Protein AF-A0A7C3XAG7-F1 (afdb_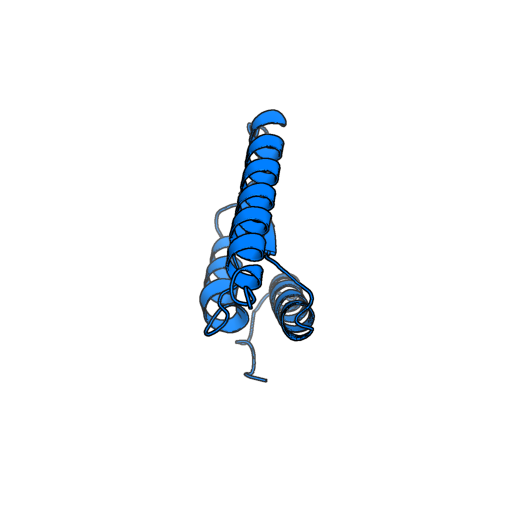monomer_lite)

Radius of gyration: 15.69 Å; chains: 1; bounding box: 53×18×38 Å

Sequence (99 aa):
MGSLPELSWSYERELLATASAFLGRGDVDGVIYLTSFGCGPDSMVMEMFKREVLKGRDKPFMEIVLDEHSAEAGVRTRAEAFVDMLRYRSGRRGGGRRV

pLDDT: mean 82.23, std 13.39, range [46.22, 96.75]

Structure (mmCIF, N/CA/C/O backbone):
data_AF-A0A7C3XAG7-F1
#
_entry.id   AF-A0A7C3XAG7-F1
#
loop_
_atom_site.group_PDB
_atom_site.id
_atom_site.type_symbol
_atom_site.label_atom_id
_atom_site.label_alt_id
_atom_site.label_comp_id
_atom_site.label_asym_id
_atom_site.label_entity_id
_atom_site.label_seq_id
_atom_site.pdbx_PDB_ins_code
_atom_site.Cartn_x
_atom_site.Cartn_y
_atom_site.Cartn_z
_atom_site.occupancy
_atom_site.B_iso_or_equiv
_atom_site.auth_seq_id
_atom_site.auth_comp_id
_atom_site.auth_asym_id
_atom_site.auth_atom_id
_atom_site.pdbx_PDB_model_num
ATOM 1 N N . MET A 1 1 ? -12.736 -7.127 -20.295 1.00 46.22 1 MET A N 1
ATOM 2 C CA . MET A 1 1 ? -11.368 -7.132 -19.739 1.00 46.22 1 MET A CA 1
ATOM 3 C C . MET A 1 1 ? -10.574 -6.135 -20.572 1.00 46.22 1 MET A C 1
ATOM 5 O O . MET A 1 1 ? -10.395 -6.398 -21.752 1.00 46.22 1 MET A O 1
ATOM 9 N N . GLY A 1 2 ? -10.253 -4.948 -20.050 1.00 53.66 2 GLY A N 1
ATOM 10 C CA . GLY A 1 2 ? -9.425 -3.988 -20.794 1.00 53.66 2 GLY A CA 1
ATOM 11 C C . GLY A 1 2 ? -8.003 -4.529 -20.937 1.00 53.66 2 GLY A C 1
ATOM 12 O O . GLY A 1 2 ? -7.515 -5.192 -20.022 1.00 53.66 2 GLY A O 1
ATOM 13 N N . SER A 1 3 ? -7.367 -4.306 -22.084 1.00 60.06 3 SER A N 1
ATOM 14 C CA . SER A 1 3 ? -5.955 -4.630 -22.285 1.00 60.06 3 SER A CA 1
ATOM 15 C C . SER A 1 3 ? -5.105 -3.734 -21.385 1.00 60.06 3 SER A C 1
ATOM 17 O O . SER A 1 3 ? -5.184 -2.512 -21.500 1.00 60.06 3 SER A O 1
ATOM 19 N N . LEU A 1 4 ? -4.310 -4.335 -20.496 1.00 64.06 4 LEU A N 1
ATOM 20 C CA . LEU A 1 4 ? -3.281 -3.604 -19.757 1.00 64.06 4 LEU A CA 1
ATOM 21 C C . LEU A 1 4 ? -2.276 -3.008 -20.762 1.00 64.06 4 LEU A C 1
ATOM 23 O O . LEU A 1 4 ? -1.999 -3.663 -21.771 1.00 64.06 4 LEU A O 1
ATOM 27 N N . PRO A 1 5 ? -1.751 -1.793 -20.522 1.00 64.44 5 PRO A N 1
ATOM 28 C CA . PRO A 1 5 ? -0.735 -1.198 -21.384 1.00 64.44 5 PRO A CA 1
ATOM 29 C C . PRO A 1 5 ? 0.488 -2.120 -21.518 1.00 64.44 5 PRO A C 1
ATOM 31 O O . PRO A 1 5 ? 0.812 -2.874 -20.598 1.00 64.44 5 PRO A O 1
ATOM 34 N N . GLU A 1 6 ? 1.155 -2.064 -22.673 1.00 66.00 6 GLU A N 1
ATOM 35 C CA . GLU A 1 6 ? 2.407 -2.787 -22.920 1.00 66.00 6 GLU A CA 1
ATOM 36 C C . GLU A 1 6 ? 3.474 -2.289 -21.936 1.00 66.00 6 GLU A C 1
ATOM 38 O O . GLU A 1 6 ? 3.993 -1.179 -22.056 1.00 66.00 6 GLU A O 1
ATOM 43 N N . LEU A 1 7 ? 3.746 -3.102 -20.918 1.00 71.25 7 LEU A N 1
ATOM 44 C CA . LEU A 1 7 ? 4.755 -2.843 -19.903 1.00 71.25 7 LEU A CA 1
ATOM 45 C C . LEU A 1 7 ? 6.073 -3.480 -20.327 1.00 71.25 7 LEU A C 1
ATOM 47 O O . LEU A 1 7 ? 6.127 -4.680 -20.590 1.00 71.25 7 LEU A O 1
ATOM 51 N N . SER A 1 8 ? 7.139 -2.679 -20.346 1.00 66.12 8 SER A N 1
ATOM 52 C CA . SER A 1 8 ? 8.490 -3.120 -20.715 1.00 66.12 8 SER A CA 1
ATOM 53 C C . SER A 1 8 ? 9.068 -4.177 -19.769 1.00 66.12 8 SER A C 1
ATOM 55 O O . SER A 1 8 ? 10.016 -4.870 -20.133 1.00 66.12 8 SER A O 1
ATOM 57 N N . TRP A 1 9 ? 8.511 -4.302 -18.562 1.00 75.19 9 TRP A N 1
ATOM 58 C CA . TRP A 1 9 ? 8.974 -5.225 -17.538 1.00 75.19 9 TRP A CA 1
ATOM 59 C C . TRP A 1 9 ? 7.905 -6.275 -17.208 1.00 75.19 9 TRP A C 1
ATOM 61 O O . TRP A 1 9 ? 6.730 -5.971 -16.980 1.00 75.19 9 TRP A O 1
ATOM 71 N N . SER A 1 10 ? 8.322 -7.542 -17.217 1.00 78.81 10 SER A N 1
ATOM 72 C CA . SER A 1 10 ? 7.440 -8.697 -17.037 1.00 78.81 10 SER A CA 1
ATOM 73 C C . SER A 1 10 ? 6.848 -8.783 -15.629 1.00 78.81 10 SER A C 1
ATOM 75 O O . SER A 1 10 ? 5.696 -9.191 -15.488 1.00 78.81 10 SER A O 1
ATOM 77 N N . TYR A 1 11 ? 7.600 -8.365 -14.610 1.00 82.69 11 TYR A N 1
ATOM 78 C CA . TYR A 1 11 ? 7.203 -8.452 -13.204 1.00 82.69 11 TYR A CA 1
ATOM 79 C C . TYR A 1 11 ? 6.021 -7.524 -12.875 1.00 82.69 11 TYR A C 1
ATOM 81 O O . TYR A 1 11 ? 5.028 -7.923 -12.274 1.00 82.69 11 TYR A O 1
ATOM 89 N N . GLU A 1 12 ? 6.067 -6.296 -13.363 1.00 83.19 12 GLU A N 1
ATOM 90 C CA . GLU A 1 12 ? 5.066 -5.251 -13.192 1.00 83.19 12 GLU A CA 1
ATOM 91 C C . GLU A 1 12 ? 3.760 -5.638 -13.887 1.00 83.19 12 GLU A C 1
ATOM 93 O O . GLU A 1 12 ? 2.663 -5.462 -13.346 1.00 83.19 12 GLU A O 1
ATOM 98 N N . ARG A 1 13 ? 3.876 -6.243 -15.076 1.00 85.00 13 ARG A N 1
ATOM 99 C CA . ARG A 1 13 ? 2.736 -6.803 -15.805 1.00 85.00 13 ARG A CA 1
ATOM 100 C C . ARG A 1 13 ? 2.078 -7.932 -15.020 1.00 85.00 13 ARG A C 1
ATOM 102 O O . ARG A 1 13 ? 0.850 -7.993 -14.958 1.00 85.00 13 ARG A O 1
ATOM 109 N N . GLU A 1 14 ? 2.880 -8.812 -14.430 1.00 88.81 14 GLU A N 1
ATOM 110 C CA . GLU A 1 14 ? 2.400 -9.918 -13.605 1.00 88.81 14 GLU A CA 1
ATOM 111 C C . GLU A 1 14 ? 1.692 -9.413 -12.340 1.00 88.81 14 GLU A C 1
ATOM 113 O O . GLU A 1 14 ? 0.594 -9.884 -12.031 1.00 88.81 14 GLU A O 1
ATOM 118 N N . LEU A 1 15 ? 2.243 -8.398 -11.666 1.00 89.44 15 LEU A N 1
ATOM 119 C CA . LEU A 1 15 ? 1.617 -7.754 -10.507 1.00 89.44 15 LEU A CA 1
ATOM 120 C C . LEU A 1 15 ? 0.233 -7.185 -10.845 1.00 89.44 15 LEU A C 1
ATOM 122 O O . LEU A 1 15 ? -0.747 -7.493 -10.160 1.00 89.44 15 LEU A O 1
ATOM 126 N N . LEU A 1 16 ? 0.121 -6.395 -11.919 1.00 90.00 16 LEU A N 1
ATOM 127 C CA . LEU A 1 16 ? -1.157 -5.805 -12.334 1.00 90.00 16 LEU A CA 1
ATOM 128 C C . LEU A 1 16 ? -2.172 -6.864 -12.780 1.00 90.00 16 LEU A C 1
ATOM 130 O O . LEU A 1 16 ? -3.357 -6.768 -12.442 1.00 90.00 16 LEU A O 1
ATOM 134 N N . ALA A 1 17 ? -1.726 -7.882 -13.520 1.00 90.00 17 ALA A N 1
ATOM 135 C CA . ALA A 1 17 ? -2.584 -8.978 -13.962 1.00 90.00 17 ALA A CA 1
ATOM 136 C C . ALA A 1 17 ? -3.128 -9.775 -12.768 1.00 90.00 17 ALA A C 1
ATOM 138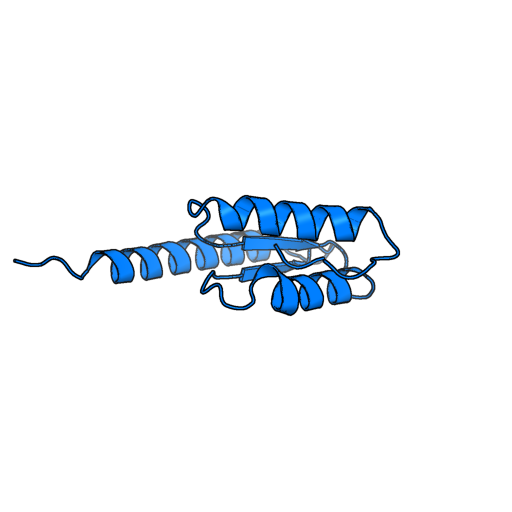 O O . ALA A 1 17 ? -4.336 -10.011 -12.684 1.00 90.00 17 ALA A O 1
ATOM 139 N N . THR A 1 18 ? -2.256 -10.117 -11.818 1.00 91.88 18 THR A N 1
ATOM 140 C CA . THR A 1 18 ? -2.608 -10.825 -10.582 1.00 91.88 18 THR A CA 1
ATOM 141 C C . THR A 1 18 ? -3.616 -10.018 -9.779 1.00 91.88 18 THR A C 1
ATOM 143 O O . THR A 1 18 ? -4.710 -10.499 -9.483 1.00 91.88 18 THR A O 1
ATOM 146 N N . ALA A 1 19 ? -3.306 -8.754 -9.502 1.00 92.06 19 ALA A N 1
ATOM 147 C CA . ALA A 1 19 ? -4.208 -7.852 -8.805 1.00 92.06 19 ALA A CA 1
ATOM 148 C C . ALA A 1 19 ? -5.599 -7.769 -9.455 1.00 92.06 19 ALA A C 1
ATOM 150 O O . ALA A 1 19 ? -6.619 -7.871 -8.770 1.00 92.06 19 ALA A O 1
ATOM 151 N N . SER A 1 20 ? -5.651 -7.610 -10.780 1.00 90.88 20 SER A N 1
ATOM 152 C CA . SER A 1 20 ? -6.905 -7.535 -11.533 1.00 90.88 20 SER A CA 1
ATOM 153 C C . SER A 1 20 ? -7.714 -8.831 -11.445 1.00 90.88 20 SER A C 1
ATOM 155 O O . SER A 1 20 ? -8.929 -8.785 -11.218 1.00 90.88 20 SER A O 1
ATOM 157 N N . ALA A 1 21 ? -7.044 -9.983 -11.563 1.00 92.50 21 ALA A N 1
ATOM 158 C CA . ALA A 1 21 ? -7.664 -11.299 -11.462 1.00 92.50 21 ALA A CA 1
ATOM 159 C C . ALA A 1 21 ? -8.267 -11.532 -10.069 1.00 92.50 21 ALA A C 1
ATOM 161 O O . ALA A 1 21 ? -9.442 -11.886 -9.956 1.00 92.50 21 ALA A O 1
ATOM 162 N N . PHE A 1 22 ? -7.504 -11.260 -9.007 1.00 92.88 22 PHE A N 1
ATOM 163 C CA . PHE A 1 22 ? -7.977 -11.418 -7.633 1.00 92.88 22 PHE A CA 1
ATOM 164 C C . PHE A 1 22 ? -9.122 -10.460 -7.303 1.00 92.88 22 PHE A C 1
ATOM 166 O O . PHE A 1 22 ? -10.151 -10.884 -6.782 1.00 92.88 22 PHE A O 1
ATOM 173 N N . LEU A 1 23 ? -9.019 -9.187 -7.687 1.00 90.94 23 LEU A N 1
ATOM 174 C CA . LEU A 1 23 ? -10.109 -8.235 -7.470 1.00 90.94 23 LEU A CA 1
ATOM 175 C C . LEU A 1 23 ? -11.372 -8.590 -8.268 1.00 90.94 23 LEU A C 1
ATOM 177 O O . LEU A 1 23 ? -12.469 -8.183 -7.883 1.00 90.94 23 LEU A O 1
ATOM 181 N N . GLY A 1 24 ? -11.247 -9.322 -9.380 1.00 88.81 24 GLY A N 1
ATOM 182 C CA . GLY A 1 24 ? -12.368 -9.838 -10.171 1.00 88.81 24 GLY A CA 1
ATOM 183 C C . GLY A 1 24 ? -13.218 -10.897 -9.460 1.00 88.81 24 GLY A C 1
ATOM 184 O O . GLY A 1 24 ? -14.393 -11.028 -9.787 1.00 88.81 24 GLY A O 1
ATOM 185 N N . ARG A 1 25 ? -12.668 -11.604 -8.466 1.00 91.38 25 ARG A N 1
ATOM 186 C CA . ARG A 1 25 ? -13.370 -12.668 -7.723 1.00 91.38 25 ARG A CA 1
ATOM 187 C C . ARG A 1 25 ? -14.439 -12.151 -6.759 1.00 91.38 25 ARG A C 1
ATOM 189 O O . ARG A 1 25 ? -15.351 -12.885 -6.399 1.00 91.38 25 ARG A O 1
ATOM 196 N N . GLY A 1 26 ? -14.335 -10.891 -6.335 1.00 86.56 26 GLY A N 1
ATOM 197 C CA . GLY A 1 26 ? -15.288 -10.257 -5.418 1.00 86.56 26 GLY A CA 1
ATOM 198 C C . GLY A 1 26 ? -15.078 -10.567 -3.929 1.00 86.56 26 GLY A C 1
ATOM 199 O O . GLY A 1 26 ? -15.657 -9.865 -3.104 1.00 86.56 26 GLY A O 1
ATOM 200 N N . ASP A 1 27 ? -14.206 -11.515 -3.584 1.00 90.94 27 ASP A N 1
ATOM 201 C CA . ASP A 1 27 ? -13.866 -11.956 -2.219 1.00 90.94 27 ASP A CA 1
ATOM 202 C C . ASP A 1 27 ? -12.658 -11.221 -1.602 1.00 90.94 27 ASP A C 1
ATOM 204 O O . ASP A 1 27 ? -12.220 -11.542 -0.502 1.00 90.94 27 ASP A O 1
ATOM 208 N N . VAL A 1 28 ? -12.126 -10.209 -2.292 1.00 93.00 28 VAL A N 1
ATOM 209 C CA . VAL A 1 28 ? -11.018 -9.371 -1.811 1.00 93.00 28 VAL A CA 1
ATOM 210 C C . VAL A 1 28 ? -11.553 -8.073 -1.214 1.00 93.00 28 VAL A C 1
ATOM 212 O O . VAL A 1 28 ? -12.158 -7.269 -1.928 1.00 93.00 28 VAL A O 1
ATOM 215 N N . ASP A 1 29 ? -11.307 -7.823 0.071 1.00 93.12 29 ASP A N 1
ATOM 216 C CA . ASP A 1 29 ? -11.811 -6.628 0.765 1.00 93.12 29 ASP A CA 1
ATOM 217 C C . ASP A 1 29 ? -10.961 -5.371 0.565 1.00 93.12 29 ASP A C 1
ATOM 219 O O . ASP A 1 29 ? -11.507 -4.268 0.579 1.00 93.12 29 ASP A O 1
ATOM 223 N N . GLY A 1 30 ? -9.663 -5.526 0.312 1.00 93.38 30 GLY A N 1
ATOM 224 C CA . GLY A 1 30 ? -8.714 -4.445 0.058 1.00 93.38 30 GLY A CA 1
ATOM 225 C C . GLY A 1 30 ? -7.366 -4.992 -0.405 1.00 93.38 30 GLY A C 1
ATOM 226 O O . GLY A 1 30 ? -7.166 -6.205 -0.429 1.00 93.38 30 GLY A O 1
ATOM 227 N N . VAL A 1 31 ? -6.449 -4.106 -0.791 1.00 94.81 31 VAL A N 1
ATOM 228 C CA . VAL A 1 31 ? -5.127 -4.478 -1.317 1.00 94.81 31 VAL A CA 1
ATOM 229 C C . VAL A 1 31 ? -4.025 -3.734 -0.570 1.00 94.81 31 VAL A C 1
ATOM 231 O O . VAL A 1 31 ? -4.112 -2.524 -0.383 1.00 94.81 31 VAL A O 1
ATOM 234 N N . ILE A 1 32 ? -2.976 -4.455 -0.178 1.00 94.12 32 ILE A N 1
ATOM 235 C CA . ILE A 1 32 ? -1.733 -3.871 0.327 1.00 94.12 32 ILE A CA 1
ATOM 236 C C . ILE A 1 32 ? -0.642 -4.158 -0.702 1.00 94.12 32 ILE A C 1
ATOM 238 O O . ILE A 1 32 ? -0.412 -5.317 -1.042 1.00 94.12 32 ILE A O 1
ATOM 242 N N . TYR A 1 33 ? 0.009 -3.113 -1.201 1.00 92.00 33 TYR A N 1
ATOM 243 C CA . TYR A 1 33 ? 1.182 -3.218 -2.060 1.00 92.00 33 TYR A CA 1
ATOM 244 C C . TYR A 1 33 ? 2.444 -3.040 -1.222 1.00 92.00 33 TYR A C 1
ATOM 246 O O . TYR A 1 33 ? 2.589 -2.045 -0.512 1.00 92.00 33 TYR A O 1
ATOM 254 N N . LEU A 1 34 ? 3.326 -4.035 -1.282 1.00 89.81 34 LEU A N 1
ATOM 255 C CA . LEU A 1 34 ? 4.615 -4.028 -0.603 1.00 89.81 34 LEU A CA 1
ATOM 256 C C . LEU A 1 34 ? 5.701 -3.747 -1.634 1.00 89.81 34 LEU A C 1
ATOM 258 O O . LEU A 1 34 ? 5.760 -4.420 -2.662 1.00 89.81 34 LEU A O 1
ATOM 262 N N . THR A 1 35 ? 6.564 -2.787 -1.340 1.00 87.44 35 THR A N 1
ATOM 263 C CA . THR A 1 35 ? 7.701 -2.431 -2.192 1.00 87.44 35 THR A CA 1
ATOM 264 C C . THR A 1 35 ? 8.926 -2.155 -1.326 1.00 87.44 35 THR A C 1
ATOM 266 O O . THR A 1 35 ? 8.792 -1.660 -0.214 1.00 87.44 35 THR A O 1
ATOM 269 N N . SER A 1 36 ? 10.125 -2.462 -1.819 1.00 83.38 36 SER A N 1
ATOM 270 C CA . SER A 1 36 ? 11.384 -2.020 -1.198 1.00 83.38 36 SER A CA 1
ATOM 271 C C . SER A 1 36 ? 11.890 -0.683 -1.756 1.00 83.38 36 SER A C 1
ATOM 273 O O . SER A 1 36 ? 12.814 -0.091 -1.206 1.00 83.38 36 SER A O 1
ATOM 275 N N . PHE A 1 37 ? 11.279 -0.187 -2.833 1.00 75.06 37 PHE A N 1
ATOM 276 C CA . PHE A 1 37 ? 11.664 1.023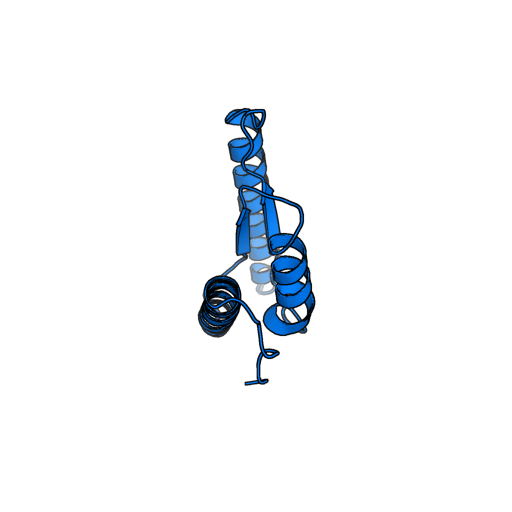 -3.547 1.00 75.06 37 PHE A CA 1
ATOM 277 C C . PHE A 1 37 ? 10.415 1.844 -3.886 1.00 75.06 37 PHE A C 1
ATOM 279 O O . PHE A 1 37 ? 9.768 1.634 -4.897 1.00 75.06 37 PHE A O 1
ATOM 286 N N . GLY A 1 38 ? 10.090 2.862 -3.090 1.00 72.75 38 GLY A N 1
ATOM 287 C CA . GLY A 1 38 ? 8.944 3.742 -3.387 1.00 72.75 38 GLY A CA 1
ATOM 288 C C . GLY A 1 38 ? 9.126 4.653 -4.617 1.00 72.75 38 GLY A C 1
ATOM 289 O O . GLY A 1 38 ? 8.272 5.496 -4.894 1.00 72.75 38 GLY A O 1
ATOM 290 N N . CYS A 1 39 ? 10.249 4.553 -5.337 1.00 77.12 39 CYS A N 1
ATOM 291 C CA . CYS A 1 39 ? 10.572 5.383 -6.494 1.00 77.12 39 CYS A CA 1
ATOM 292 C C . CYS A 1 39 ? 11.082 4.547 -7.679 1.00 77.12 39 CYS A C 1
ATOM 294 O O . CYS A 1 39 ? 11.666 3.480 -7.511 1.00 77.12 39 CYS A O 1
ATOM 296 N N . GLY A 1 40 ? 10.865 5.054 -8.896 1.00 82.50 40 GLY A N 1
ATOM 297 C CA . GLY A 1 40 ? 11.249 4.377 -10.136 1.00 82.50 40 GLY A CA 1
ATOM 298 C C . GLY A 1 40 ? 10.125 3.490 -10.688 1.00 82.50 40 GLY A C 1
ATOM 299 O O . GLY A 1 40 ? 9.005 3.980 -10.823 1.00 82.50 40 GLY A O 1
ATOM 300 N N . PRO A 1 41 ? 10.389 2.226 -11.057 1.00 80.31 41 PRO A N 1
ATOM 301 C CA . PRO A 1 41 ? 9.385 1.366 -11.691 1.00 80.31 41 PRO A CA 1
ATOM 302 C C . PRO A 1 41 ? 8.143 1.146 -10.810 1.00 80.31 41 PRO A C 1
ATOM 304 O O . PRO A 1 41 ? 7.021 1.165 -11.317 1.00 80.31 41 PRO A O 1
ATOM 307 N N . ASP A 1 42 ? 8.307 1.068 -9.489 1.00 84.06 42 ASP A N 1
ATOM 308 C CA . ASP A 1 42 ? 7.203 0.837 -8.548 1.00 84.06 42 ASP A CA 1
ATOM 309 C C . ASP A 1 42 ? 6.190 1.992 -8.518 1.00 84.06 42 ASP A C 1
ATOM 311 O O . ASP A 1 42 ? 4.984 1.762 -8.394 1.00 84.06 42 ASP A O 1
ATOM 315 N N . SER A 1 43 ? 6.630 3.239 -8.739 1.00 84.75 43 SER A N 1
ATOM 316 C CA . SER A 1 43 ? 5.698 4.369 -8.836 1.00 84.75 43 SER A CA 1
ATOM 317 C C . SER A 1 43 ? 4.850 4.298 -10.110 1.00 84.75 43 SER A C 1
ATOM 319 O O . SER A 1 43 ? 3.672 4.666 -10.086 1.00 84.75 43 SER A O 1
ATOM 321 N N . MET A 1 44 ? 5.401 3.753 -11.204 1.00 85.31 44 MET A N 1
ATOM 322 C CA . MET A 1 44 ? 4.634 3.467 -12.418 1.00 85.31 44 MET A CA 1
ATOM 323 C C . MET A 1 44 ? 3.627 2.340 -12.186 1.00 85.31 44 MET A C 1
ATOM 325 O O . MET A 1 44 ? 2.469 2.486 -12.578 1.00 85.31 44 MET A O 1
ATOM 329 N N . VAL A 1 45 ? 4.024 1.251 -11.517 1.00 87.81 45 VAL A N 1
ATOM 330 C CA . VAL A 1 45 ? 3.108 0.154 -11.147 1.00 87.81 45 VAL A CA 1
ATOM 331 C C . VAL A 1 45 ? 1.951 0.681 -10.320 1.00 87.81 45 VAL A C 1
ATOM 333 O O . VAL A 1 45 ? 0.797 0.375 -10.609 1.00 87.81 45 VAL A O 1
ATOM 336 N N . MET A 1 46 ? 2.247 1.491 -9.308 1.00 88.56 46 MET A N 1
ATOM 337 C CA . MET A 1 46 ? 1.251 2.035 -8.398 1.00 88.56 46 MET A CA 1
ATOM 338 C C . MET A 1 46 ? 0.267 2.965 -9.121 1.00 88.56 46 MET A C 1
ATOM 340 O O . MET A 1 46 ? -0.947 2.858 -8.918 1.00 88.56 46 MET A O 1
ATOM 344 N N . GLU A 1 47 ? 0.753 3.817 -10.026 1.00 88.62 47 GLU A N 1
ATOM 345 C CA . GLU A 1 47 ? -0.114 4.668 -10.844 1.00 88.62 47 GLU A CA 1
ATOM 346 C C . GLU A 1 47 ? -0.986 3.843 -11.803 1.00 88.62 47 GLU A C 1
ATOM 348 O O . GLU A 1 47 ? -2.192 4.080 -11.913 1.00 88.62 47 GLU A O 1
ATOM 353 N N . MET A 1 48 ? -0.420 2.822 -12.454 1.00 88.75 48 MET A N 1
ATOM 354 C CA . MET A 1 48 ? -1.184 1.927 -13.328 1.00 88.75 48 MET A CA 1
ATOM 355 C C . MET A 1 48 ? -2.198 1.090 -12.553 1.00 88.75 48 MET A C 1
ATOM 357 O O . MET A 1 48 ? -3.329 0.923 -13.001 1.00 88.75 48 MET A O 1
ATOM 361 N N . PHE A 1 49 ? -1.852 0.609 -11.363 1.00 90.25 49 PHE A N 1
ATOM 362 C CA . PHE A 1 49 ? -2.777 -0.106 -10.493 1.00 90.25 49 PHE A CA 1
ATOM 363 C C . PHE A 1 49 ? -3.979 0.779 -10.142 1.00 90.25 49 PHE A C 1
ATOM 365 O O . PHE A 1 49 ? -5.130 0.357 -10.280 1.00 90.25 49 PHE A O 1
ATOM 372 N N . LYS A 1 50 ? -3.742 2.042 -9.773 1.00 89.38 50 LYS A N 1
ATOM 373 C CA . LYS A 1 50 ? -4.817 3.006 -9.496 1.00 89.38 50 LYS A CA 1
ATOM 374 C C . LYS A 1 50 ? -5.690 3.273 -10.726 1.00 89.38 50 LYS A C 1
ATOM 376 O O . LYS A 1 50 ? -6.916 3.283 -10.607 1.00 89.38 50 LYS A O 1
ATOM 381 N N . ARG A 1 51 ? -5.084 3.474 -11.901 1.00 88.88 51 ARG A N 1
ATOM 382 C CA . ARG A 1 51 ? -5.797 3.856 -13.135 1.00 88.88 51 ARG A CA 1
ATOM 383 C C . ARG A 1 51 ? -6.489 2.712 -13.860 1.00 88.88 51 ARG A C 1
ATOM 385 O O . ARG A 1 51 ? -7.549 2.933 -14.436 1.00 88.88 51 ARG A O 1
ATOM 392 N N . GLU A 1 52 ? -5.910 1.522 -13.848 1.00 86.81 52 GLU A N 1
ATOM 393 C CA . GLU A 1 52 ? -6.367 0.403 -14.678 1.00 86.81 52 GLU A CA 1
ATOM 394 C C . GLU A 1 52 ? -7.035 -0.691 -13.851 1.00 86.81 52 GLU A C 1
ATOM 396 O O . GLU A 1 52 ? -8.006 -1.306 -14.293 1.00 86.81 52 GLU A O 1
ATOM 401 N N . VAL A 1 53 ? -6.555 -0.923 -12.627 1.00 89.12 53 VAL A N 1
ATOM 402 C CA . VAL A 1 53 ? -7.047 -2.022 -11.790 1.00 89.12 53 VAL A CA 1
ATOM 403 C C . VAL A 1 53 ? -8.137 -1.549 -10.829 1.00 89.12 53 VAL A C 1
ATOM 405 O O . VAL A 1 53 ? -9.198 -2.175 -10.757 1.00 89.12 53 VAL A O 1
ATOM 408 N N . LEU A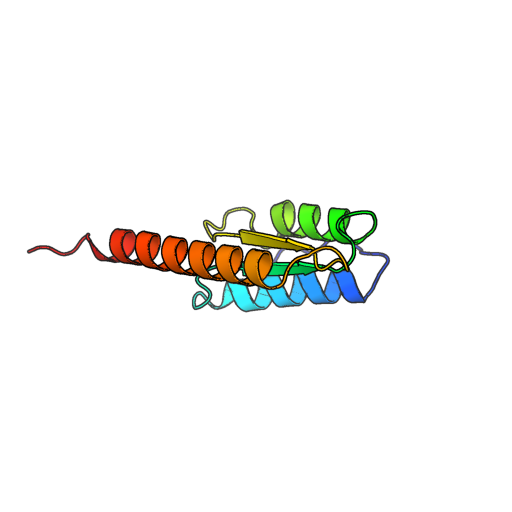 1 54 ? -7.915 -0.440 -10.118 1.00 89.69 54 LEU A N 1
ATOM 409 C CA . LEU A 1 54 ? -8.890 0.121 -9.175 1.00 89.69 54 LEU A CA 1
ATOM 410 C C . LEU A 1 54 ? -9.967 0.987 -9.826 1.00 89.69 54 LEU A C 1
ATOM 412 O O . LEU A 1 54 ? -10.963 1.302 -9.177 1.00 89.69 54 LEU A O 1
ATOM 416 N N . LYS A 1 55 ? -9.812 1.392 -11.087 1.00 87.12 55 LYS A N 1
ATOM 417 C CA . LYS A 1 55 ? -10.787 2.262 -11.752 1.00 87.12 55 LYS A CA 1
ATOM 418 C C . LYS A 1 55 ? -12.183 1.642 -11.746 1.00 87.12 55 LYS A C 1
ATOM 420 O O . LYS A 1 55 ? -12.399 0.530 -12.220 1.00 87.12 55 LYS A O 1
ATOM 425 N N . GLY A 1 56 ? -13.138 2.381 -11.182 1.00 83.69 56 GLY A N 1
ATOM 426 C CA . GLY A 1 56 ? -14.519 1.926 -11.000 1.00 83.69 56 GLY A CA 1
ATOM 427 C C . GLY A 1 56 ? -14.713 0.884 -9.889 1.00 83.69 56 GLY A C 1
ATOM 428 O O . GLY A 1 56 ? -15.840 0.445 -9.670 1.00 83.69 56 GLY A O 1
ATOM 429 N N . ARG A 1 57 ? -13.655 0.495 -9.166 1.00 86.56 57 ARG A N 1
ATOM 430 C CA . ARG A 1 57 ? -13.715 -0.415 -8.019 1.00 86.56 57 ARG A CA 1
ATOM 431 C C . ARG A 1 57 ? -13.560 0.373 -6.724 1.00 86.56 57 ARG A C 1
ATOM 433 O O . ARG A 1 57 ? -12.527 0.972 -6.460 1.00 86.56 57 ARG A O 1
ATOM 440 N N . ASP A 1 58 ? -14.565 0.302 -5.860 1.00 87.19 58 ASP A N 1
ATOM 441 C CA . ASP A 1 58 ? -14.515 0.921 -4.532 1.00 87.19 58 ASP A CA 1
ATOM 442 C C . ASP A 1 58 ? -13.867 -0.033 -3.501 1.00 87.19 58 ASP A C 1
ATOM 444 O O . ASP A 1 58 ? -14.519 -0.576 -2.588 1.00 87.19 58 ASP A O 1
ATOM 448 N N . LYS A 1 59 ? -12.573 -0.304 -3.724 1.00 91.50 59 LYS A N 1
ATOM 449 C CA . LYS A 1 59 ? -11.724 -1.217 -2.944 1.00 91.50 59 LYS A CA 1
ATOM 450 C C . LYS A 1 59 ? -10.573 -0.429 -2.298 1.00 91.50 59 LYS A C 1
ATOM 452 O O . LYS A 1 59 ? -9.818 0.215 -3.023 1.00 91.50 59 LYS A O 1
ATOM 457 N N . PRO A 1 60 ? -10.431 -0.458 -0.961 1.00 93.56 60 PRO A N 1
ATOM 458 C CA . PRO A 1 60 ? -9.329 0.206 -0.279 1.00 93.56 60 PRO A CA 1
ATOM 459 C C . PRO A 1 60 ? -7.958 -0.333 -0.692 1.00 93.56 60 PRO A C 1
ATOM 461 O O . PRO A 1 60 ? -7.799 -1.531 -0.933 1.00 93.56 60 PRO A O 1
ATOM 464 N N . PHE A 1 61 ? -6.972 0.560 -0.728 1.00 93.00 61 PHE A N 1
ATOM 465 C CA . PHE A 1 61 ? -5.601 0.270 -1.130 1.00 93.00 61 PHE A CA 1
ATOM 466 C C . PHE A 1 61 ? -4.602 0.994 -0.224 1.00 93.00 61 PHE A C 1
ATOM 468 O O . PHE A 1 61 ? -4.842 2.145 0.143 1.00 93.00 61 PHE A O 1
ATOM 475 N N . MET A 1 62 ? -3.495 0.336 0.118 1.00 93.31 62 MET A N 1
ATOM 476 C CA . MET A 1 62 ? -2.390 0.908 0.891 1.00 93.31 62 MET A CA 1
ATOM 477 C C . MET A 1 62 ? -1.045 0.455 0.323 1.00 93.31 62 MET A C 1
ATOM 479 O O . MET A 1 62 ? -0.891 -0.696 -0.068 1.00 93.31 62 MET A O 1
ATOM 483 N N . GLU A 1 63 ? -0.065 1.351 0.327 1.00 90.50 63 GLU A N 1
ATOM 484 C CA . GLU A 1 63 ? 1.329 1.055 -0.001 1.00 90.50 63 GLU A CA 1
ATOM 485 C C . GLU A 1 63 ? 2.165 1.020 1.285 1.00 90.50 63 GLU A C 1
ATOM 487 O O . GLU A 1 63 ? 2.026 1.891 2.149 1.00 90.50 63 GLU A O 1
ATOM 492 N N . ILE A 1 64 ? 3.029 0.014 1.415 1.00 89.88 64 ILE A N 1
ATOM 493 C CA . ILE A 1 64 ? 4.041 -0.066 2.468 1.00 89.88 64 ILE A CA 1
ATOM 494 C C . ILE A 1 64 ? 5.404 -0.204 1.794 1.00 89.88 64 ILE A C 1
ATOM 496 O O . ILE A 1 64 ? 5.695 -1.220 1.163 1.00 89.88 64 ILE A O 1
ATOM 500 N N . VAL A 1 65 ? 6.238 0.817 1.980 1.00 87.44 65 VAL A N 1
ATOM 501 C CA . VAL A 1 65 ? 7.654 0.771 1.612 1.00 87.44 65 VAL A CA 1
ATOM 502 C C . VAL A 1 65 ? 8.432 0.089 2.739 1.00 87.44 65 VAL A C 1
ATOM 504 O O . VAL A 1 65 ? 8.265 0.446 3.908 1.00 87.44 65 VAL A O 1
ATOM 507 N N . LEU A 1 66 ? 9.231 -0.913 2.382 1.00 85.00 66 LEU A N 1
ATOM 508 C CA . LEU A 1 66 ? 10.112 -1.689 3.244 1.00 85.00 66 LEU A CA 1
ATOM 509 C C . LEU A 1 66 ? 11.547 -1.197 3.032 1.00 85.00 66 LEU A C 1
ATOM 511 O O . LEU A 1 66 ? 12.212 -1.622 2.089 1.00 85.00 66 LEU A O 1
ATOM 515 N N . ASP A 1 67 ? 12.018 -0.304 3.896 1.00 77.94 67 ASP A N 1
ATOM 516 C CA . ASP A 1 67 ? 13.416 0.141 3.918 1.00 77.94 67 ASP A CA 1
ATOM 517 C C . ASP A 1 67 ? 14.110 -0.247 5.237 1.00 77.94 67 ASP A C 1
ATOM 519 O O . ASP A 1 67 ? 13.470 -0.672 6.198 1.00 77.94 67 ASP A O 1
ATOM 523 N N . GLU A 1 68 ? 15.437 -0.113 5.296 1.00 65.00 68 GLU A N 1
ATOM 524 C CA . GLU A 1 68 ? 16.240 -0.442 6.489 1.00 65.00 68 GLU A CA 1
ATOM 525 C C . GLU A 1 68 ? 15.880 0.422 7.717 1.00 65.00 68 GLU A C 1
ATOM 527 O O . GLU A 1 68 ? 16.110 0.024 8.857 1.00 65.00 68 GLU A O 1
ATOM 532 N N . HIS A 1 69 ? 15.249 1.580 7.501 1.00 64.81 69 HIS A N 1
ATOM 533 C CA . HIS A 1 69 ? 14.779 2.484 8.553 1.00 64.81 69 HIS A CA 1
ATOM 534 C C . HIS A 1 69 ? 13.315 2.240 8.948 1.00 64.81 69 HIS A C 1
ATOM 536 O O . HIS A 1 69 ? 12.802 2.877 9.875 1.00 64.81 69 HIS A O 1
ATOM 542 N N . SER A 1 70 ? 12.629 1.315 8.276 1.00 64.50 70 SER A N 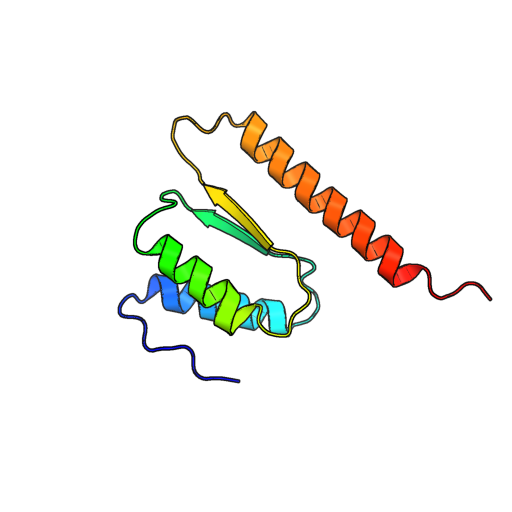1
ATOM 543 C CA . SER A 1 70 ? 11.246 0.971 8.544 1.00 64.50 70 SER A CA 1
ATOM 544 C C . SER A 1 70 ? 11.218 0.138 9.808 1.00 64.50 70 SER A C 1
ATOM 546 O O . SER A 1 70 ? 11.315 -1.086 9.777 1.00 64.50 70 SER A O 1
ATOM 548 N N . ALA A 1 71 ? 11.082 0.819 10.946 1.00 66.50 71 ALA A N 1
ATOM 549 C CA . ALA A 1 71 ? 10.875 0.162 12.223 1.00 66.50 71 ALA A CA 1
ATOM 550 C C . ALA A 1 71 ? 9.713 -0.831 12.077 1.00 66.50 71 ALA A C 1
ATOM 552 O O . ALA A 1 71 ? 8.611 -0.447 11.678 1.00 66.50 71 ALA A O 1
ATOM 553 N N . GLU A 1 72 ? 9.953 -2.099 12.408 1.00 72.88 72 GLU A N 1
ATOM 554 C CA . GLU A 1 72 ? 8.980 -3.200 12.346 1.00 72.88 72 GLU A CA 1
ATOM 555 C C . GLU A 1 72 ? 7.611 -2.799 12.930 1.00 72.88 72 GLU A C 1
ATOM 557 O O . GLU A 1 72 ? 6.552 -3.081 12.363 1.00 72.88 72 GLU A O 1
ATOM 562 N N . ALA A 1 73 ? 7.638 -2.026 14.022 1.00 76.06 73 ALA A N 1
ATOM 563 C CA . ALA A 1 73 ? 6.458 -1.454 14.660 1.00 76.06 73 ALA A CA 1
ATOM 564 C C . ALA A 1 73 ? 5.611 -0.577 13.715 1.00 76.06 73 ALA A C 1
ATOM 566 O O . ALA A 1 73 ? 4.387 -0.652 13.744 1.00 76.06 73 ALA A O 1
ATOM 567 N N . GLY A 1 74 ? 6.229 0.228 12.849 1.00 83.38 74 GLY A N 1
ATOM 568 C CA . GLY A 1 74 ? 5.530 1.092 11.896 1.00 83.38 74 GLY A CA 1
ATOM 569 C C . GLY A 1 74 ? 4.836 0.320 10.771 1.00 83.38 74 GLY A C 1
ATOM 570 O O . GLY A 1 74 ? 3.774 0.732 10.305 1.00 83.38 74 GLY A O 1
ATOM 571 N N . VAL A 1 75 ? 5.393 -0.810 10.329 1.00 88.88 75 VAL A N 1
ATOM 572 C CA . VAL A 1 75 ? 4.720 -1.707 9.371 1.00 88.88 75 VAL A CA 1
ATOM 573 C C . VAL A 1 75 ? 3.525 -2.382 10.040 1.00 88.88 75 VAL A C 1
ATOM 575 O O . VAL A 1 75 ? 2.421 -2.346 9.492 1.00 88.88 75 VAL A O 1
ATOM 578 N N . ARG A 1 76 ? 3.720 -2.916 11.253 1.00 90.50 76 ARG A N 1
ATOM 579 C CA . ARG A 1 76 ? 2.665 -3.594 12.016 1.00 90.50 76 ARG A CA 1
ATOM 580 C C . ARG A 1 76 ? 1.469 -2.679 12.275 1.00 90.50 76 ARG A C 1
ATOM 582 O O . ARG A 1 76 ? 0.355 -3.027 11.898 1.00 90.50 76 ARG A O 1
ATOM 589 N N . THR A 1 77 ? 1.701 -1.481 12.808 1.00 92.31 77 THR A N 1
ATOM 590 C CA . THR A 1 77 ? 0.627 -0.520 13.105 1.00 92.31 77 THR A CA 1
ATOM 591 C C . THR A 1 77 ? -0.141 -0.104 11.848 1.00 92.31 77 THR A C 1
ATOM 593 O O . THR A 1 77 ? -1.362 0.032 11.886 1.00 92.31 77 THR A O 1
ATOM 596 N N . ARG A 1 78 ? 0.540 0.072 10.704 1.00 93.44 78 ARG A N 1
ATOM 597 C CA . ARG A 1 78 ? -0.124 0.392 9.427 1.00 93.44 78 ARG A CA 1
ATOM 598 C C . ARG A 1 78 ? -1.011 -0.757 8.946 1.00 93.44 78 ARG A C 1
ATOM 600 O O . ARG A 1 78 ? -2.137 -0.513 8.518 1.00 93.44 78 ARG A O 1
ATOM 607 N N . ALA A 1 79 ? -0.531 -1.995 9.046 1.00 94.19 79 ALA A N 1
ATOM 608 C CA . ALA A 1 79 ? -1.316 -3.175 8.697 1.00 94.19 79 ALA A CA 1
ATOM 609 C C . ALA A 1 79 ? -2.540 -3.342 9.616 1.00 94.19 79 ALA A C 1
ATOM 611 O O . ALA A 1 79 ? -3.646 -3.548 9.118 1.00 94.19 79 ALA A O 1
ATOM 612 N N . GLU A 1 80 ? -2.364 -3.183 10.932 1.00 95.69 80 GLU A N 1
ATOM 613 C CA . GLU A 1 80 ? -3.452 -3.211 11.921 1.00 95.69 80 GLU A CA 1
ATOM 614 C C . GLU A 1 80 ? -4.515 -2.148 11.599 1.00 95.69 80 GLU A C 1
ATOM 616 O O . GLU A 1 80 ? -5.690 -2.475 11.427 1.00 95.69 80 GLU A O 1
ATOM 621 N N . ALA A 1 81 ? -4.093 -0.897 11.391 1.00 96.00 81 ALA A N 1
ATOM 622 C CA . ALA A 1 81 ? -4.991 0.203 11.049 1.00 96.00 81 ALA A CA 1
ATOM 623 C C . ALA A 1 81 ? -5.745 -0.032 9.727 1.00 96.00 81 ALA A C 1
ATOM 625 O O . ALA A 1 81 ? -6.930 0.295 9.613 1.00 96.00 81 ALA A O 1
ATOM 626 N N . PHE A 1 82 ? -5.085 -0.619 8.723 1.00 96.75 82 PHE A N 1
ATOM 627 C CA . PHE A 1 82 ? -5.728 -0.954 7.454 1.00 96.75 82 PHE A CA 1
ATOM 628 C C . PHE A 1 82 ? -6.809 -2.023 7.634 1.00 96.75 82 PHE A C 1
ATOM 630 O O . PHE A 1 82 ? -7.925 -1.854 7.139 1.00 96.75 82 PHE A O 1
ATOM 637 N N . VAL A 1 83 ? -6.518 -3.091 8.382 1.00 95.69 83 VAL A N 1
ATOM 638 C CA . VAL A 1 83 ? -7.495 -4.147 8.691 1.00 95.69 83 VAL A CA 1
ATOM 639 C C . VAL A 1 83 ? -8.680 -3.592 9.483 1.00 95.69 83 VAL A C 1
ATOM 641 O O . VAL A 1 83 ? -9.829 -3.916 9.173 1.00 95.69 83 VAL A O 1
ATOM 644 N N . ASP A 1 84 ? -8.441 -2.720 10.459 1.00 95.69 84 ASP A N 1
ATOM 645 C CA . ASP A 1 84 ? -9.515 -2.104 11.240 1.00 95.69 84 ASP A CA 1
ATOM 646 C C . ASP A 1 84 ? -10.413 -1.201 10.384 1.00 95.69 84 ASP A C 1
ATOM 648 O O . ASP A 1 84 ? -11.642 -1.243 10.507 1.00 95.69 84 ASP A O 1
ATOM 652 N N . MET A 1 85 ? -9.838 -0.467 9.429 1.00 95.12 85 MET A N 1
ATOM 653 C CA . MET A 1 85 ? -10.607 0.287 8.437 1.00 95.12 85 MET A CA 1
ATOM 654 C C . MET A 1 85 ? -11.463 -0.635 7.549 1.00 95.12 85 MET A C 1
ATOM 656 O O . MET A 1 85 ? -12.638 -0.330 7.309 1.00 95.12 85 MET A O 1
ATOM 660 N N . LEU A 1 86 ? -10.938 -1.790 7.114 1.00 94.62 86 LEU A N 1
ATOM 661 C CA . LEU A 1 86 ? -11.715 -2.782 6.356 1.00 94.62 86 LEU A CA 1
ATOM 662 C C . LEU A 1 86 ? -12.898 -3.322 7.171 1.00 94.62 86 LEU A C 1
ATOM 664 O O . LEU A 1 86 ? -14.024 -3.380 6.666 1.00 94.62 86 LEU A O 1
ATOM 668 N N . ARG A 1 87 ? -12.673 -3.657 8.448 1.00 93.56 87 ARG A N 1
ATOM 669 C CA . ARG A 1 87 ? -13.723 -4.118 9.374 1.00 93.56 87 ARG A CA 1
ATOM 670 C C . ARG A 1 87 ? -14.807 -3.062 9.567 1.00 93.56 87 ARG A C 1
ATOM 672 O O . ARG A 1 87 ? -15.993 -3.372 9.443 1.00 93.56 87 ARG A O 1
ATOM 679 N N . TYR A 1 88 ? -14.412 -1.810 9.796 1.00 91.62 88 TYR A N 1
ATOM 680 C CA . TYR A 1 88 ? -15.340 -0.687 9.930 1.00 91.62 88 TYR A CA 1
ATOM 681 C C . TYR A 1 88 ? -16.215 -0.524 8.678 1.00 91.62 88 TYR A C 1
ATOM 683 O O . TYR A 1 88 ? -17.438 -0.383 8.761 1.00 91.62 88 TYR A O 1
ATOM 691 N N . ARG A 1 89 ? -15.604 -0.610 7.493 1.00 88.31 89 ARG A N 1
ATOM 692 C CA . ARG A 1 89 ? -16.301 -0.523 6.207 1.00 88.31 89 ARG A CA 1
ATOM 693 C C . ARG A 1 89 ? -17.253 -1.699 5.969 1.00 88.31 89 ARG A C 1
ATOM 695 O O . ARG A 1 89 ? -18.350 -1.486 5.451 1.00 88.31 89 ARG A O 1
ATOM 702 N N . SER A 1 90 ? -16.872 -2.912 6.366 1.00 83.62 90 SER A N 1
ATOM 703 C CA . SER A 1 90 ? -17.732 -4.102 6.293 1.00 83.62 90 SER A CA 1
ATOM 704 C C . SER A 1 90 ? -18.975 -3.961 7.182 1.00 83.62 90 SER A C 1
ATOM 706 O O . SER A 1 90 ? -20.098 -4.151 6.710 1.00 83.62 90 SER A O 1
ATOM 708 N N . GLY A 1 91 ? -18.811 -3.478 8.421 1.00 77.62 91 GLY A N 1
ATOM 709 C CA . GLY A 1 91 ? -19.930 -3.185 9.327 1.00 77.62 91 GLY A CA 1
ATOM 710 C C . GLY A 1 91 ? -20.931 -2.170 8.755 1.00 77.62 91 GLY A C 1
ATOM 711 O O . GLY A 1 91 ? -22.139 -2.313 8.940 1.00 77.62 91 GLY A O 1
ATOM 712 N N . ARG A 1 92 ? -20.457 -1.186 7.974 1.00 66.50 92 ARG A N 1
ATOM 713 C CA . ARG A 1 92 ? -21.330 -0.241 7.250 1.00 66.50 92 ARG A CA 1
ATOM 714 C C . ARG A 1 92 ? -22.066 -0.877 6.069 1.00 66.50 92 ARG A C 1
ATOM 716 O O . ARG A 1 92 ? -23.202 -0.497 5.805 1.00 66.50 92 ARG A O 1
ATOM 723 N N . ARG A 1 93 ? -21.452 -1.837 5.368 1.00 61.12 93 ARG A N 1
ATOM 724 C CA . ARG A 1 93 ? -22.099 -2.583 4.271 1.00 61.12 93 ARG A CA 1
ATOM 725 C C . ARG A 1 93 ? -23.175 -3.556 4.780 1.00 61.12 93 ARG A C 1
ATOM 727 O O . ARG A 1 93 ? -24.143 -3.793 4.068 1.00 61.12 93 ARG A O 1
ATOM 734 N N . GLY A 1 94 ? -23.044 -4.066 6.010 1.00 55.94 94 GLY A N 1
ATOM 735 C CA . GLY A 1 94 ? -24.010 -4.977 6.646 1.00 55.94 94 GLY A CA 1
ATOM 736 C C . GLY A 1 94 ? -25.175 -4.313 7.401 1.00 55.94 94 GLY A C 1
ATOM 737 O O . GLY A 1 94 ? -26.111 -5.000 7.800 1.00 55.94 94 GLY A O 1
ATOM 738 N N . GLY A 1 95 ? -25.164 -2.989 7.592 1.00 49.88 95 GLY A N 1
ATOM 739 C CA . GLY A 1 95 ? -26.145 -2.263 8.419 1.00 49.88 95 GLY A CA 1
ATOM 740 C C . GLY A 1 95 ? -27.516 -1.981 7.781 1.00 49.88 95 GLY A C 1
ATOM 741 O O . GLY A 1 95 ? -28.350 -1.336 8.411 1.00 49.88 95 GLY A O 1
ATOM 742 N N . GLY A 1 96 ? -27.765 -2.444 6.551 1.00 46.91 96 GLY A N 1
ATOM 743 C CA . GLY A 1 96 ? -28.997 -2.193 5.787 1.00 46.91 96 GLY A CA 1
ATOM 744 C C . GLY A 1 96 ? -30.145 -3.182 6.017 1.00 46.91 96 GLY A C 1
ATOM 745 O O . GLY A 1 96 ? -31.072 -3.218 5.215 1.00 46.91 96 GLY A O 1
ATOM 746 N N . ARG A 1 97 ? -30.103 -4.011 7.066 1.00 47.38 97 ARG A N 1
ATOM 747 C CA . ARG A 1 97 ? -31.176 -4.972 7.361 1.00 47.38 97 ARG A CA 1
ATOM 748 C C . ARG A 1 97 ? -31.507 -4.981 8.852 1.00 47.38 97 ARG A C 1
ATOM 750 O O . ARG A 1 97 ? -31.186 -5.912 9.578 1.00 47.38 97 ARG A O 1
ATOM 757 N N . ARG A 1 98 ? -32.139 -3.894 9.299 1.00 47.91 98 ARG A N 1
ATOM 758 C CA . ARG A 1 98 ? -33.035 -3.908 10.458 1.00 47.91 98 ARG A CA 1
ATOM 759 C C . ARG A 1 98 ? -34.466 -3.819 9.935 1.00 47.91 98 ARG A C 1
ATOM 761 O O . ARG A 1 98 ? -34.897 -2.744 9.530 1.00 47.91 98 ARG A O 1
ATOM 768 N N . VAL A 1 99 ? -35.140 -4.963 9.918 1.00 47.25 99 VAL A N 1
ATOM 769 C CA . VAL A 1 99 ? -36.599 -5.127 9.985 1.00 47.25 99 VAL A CA 1
ATOM 770 C C . VAL A 1 99 ? -36.854 -6.364 10.820 1.00 47.25 99 VAL A C 1
ATOM 772 O O . VAL A 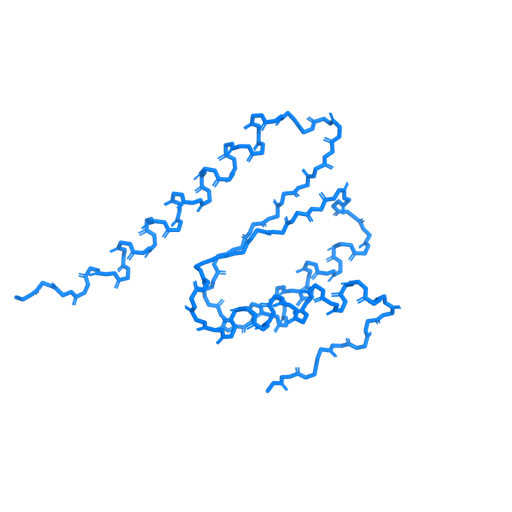1 99 ? -36.134 -7.360 10.574 1.00 47.25 99 VAL A O 1
#

Foldseek 3Di:
DDDQPDDPDPVLVVVLVVLQVVVVVVPAQAEEAEEQDPDDVVVVSVVSCVVPRCVVPPHYYYYDHDYPPCDPVNVVVVVVVVVVVSVVVVVVVPPPDDD

Secondary structure (DSSP, 8-state):
-PPPP--SSHHHHHHHHHHHHHHHTS----EEEEES-SSSHHHHHHHHIIIIISTT----EEEEE--TT--HHHHHHHHHHHHHHHHHHHHHHHTT---